Protein AF-A0A497G8E3-F1 (afdb_monomer)

pLDDT: mean 96.32, std 4.27, range [70.81, 98.81]

Nearest PDB structures (foldseek):
  1mo6-assembly1_A  TM=5.147E-01  e=5.933E-01  Mycobacterium tuberculosis
  8xep-assembly1_D  TM=3.586E-01  e=1.099E+00  Legionella pneumophila subsp. pneumophila str. Philadelphia 1
  8ipw-assembly1_A  TM=3.493E-01  e=1.902E+00  Legionella pneumophila
  8dmr-assembly1_A  TM=3.494E-01  e=5.318E+00  Legionella pneumophila

Mean predicted aligned error: 2.61 Å

Secondary structure (DSSP, 8-state):
-HHHHHHHHHHHHHHHHHHHHHHHT--SEEEEEE----SSS-SS-HHHIIIIIHHHHHHHHHHHHTTT-EEEEEE--

Solvent-accessible surface area (backbone atoms only — not comparable to full-atom values): 4427 Å² total; per-residue (Å²): 114,75,64,61,58,53,51,48,49,55,53,36,56,54,47,36,54,49,32,55,56,52,50,74,71,63,52,71,63,47,82,48,77,50,78,56,40,36,94,89,48,55,86,59,55,74,66,55,39,59,69,62,45,50,59,42,52,49,60,32,48,47,60,28,46,77,70,74,22,42,78,46,77,48,63,44,88

Sequence (77 aa):
SPEIYELVETLTEFYEELARRVARLKPDVAVFGDDLGMQDRMPISPRIFREFIHPAYRRIFEILRSRGIHVYLHTDG

Structure (mmCIF, N/CA/C/O backbone):
data_AF-A0A497G8E3-F1
#
_entry.id   AF-A0A497G8E3-F1
#
loop_
_atom_site.group_PDB
_atom_site.id
_atom_site.type_symbol
_atom_site.label_atom_id
_atom_site.label_alt_id
_atom_site.label_comp_id
_atom_site.label_asym_id
_atom_site.label_entity_id
_atom_site.label_seq_id
_atom_site.pdbx_PDB_ins_code
_atom_site.Cartn_x
_atom_site.Cartn_y
_atom_site.Cartn_z
_atom_site.occupancy
_atom_site.B_iso_or_equiv
_atom_site.auth_seq_id
_atom_site.auth_comp_id
_atom_site.auth_asym_id
_atom_site.auth_atom_id
_atom_site.pdbx_PDB_model_num
ATOM 1 N N . SER A 1 1 ? 15.300 6.884 -12.928 1.00 70.81 1 SER A N 1
ATOM 2 C CA . SER A 1 1 ? 15.924 8.148 -12.502 1.00 70.81 1 SER A CA 1
ATOM 3 C C . SER A 1 1 ? 15.509 8.396 -11.049 1.00 70.81 1 SER A C 1
ATOM 5 O O . SER A 1 1 ? 14.554 7.752 -10.626 1.00 70.81 1 SER A O 1
ATOM 7 N N . PRO A 1 2 ? 16.239 9.169 -10.231 1.00 87.69 2 PRO A N 1
ATOM 8 C CA . PRO A 1 2 ? 15.960 9.298 -8.790 1.00 87.69 2 PRO A CA 1
ATOM 9 C C . PRO A 1 2 ? 14.534 9.784 -8.454 1.00 87.69 2 PRO A C 1
ATOM 11 O O . PRO A 1 2 ? 13.982 9.400 -7.428 1.00 87.69 2 PRO A O 1
ATOM 14 N N . GLU A 1 3 ? 13.896 10.524 -9.357 1.00 97.38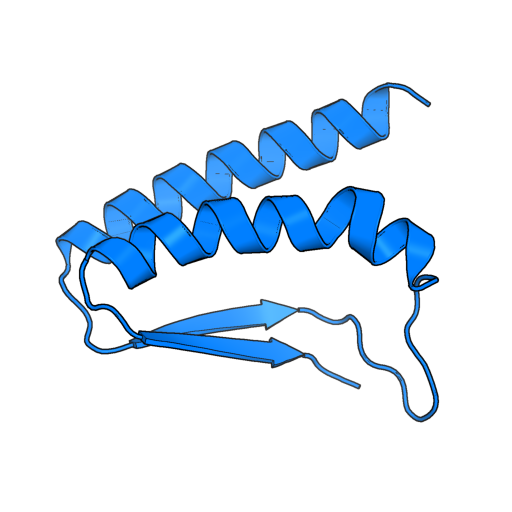 3 GLU A N 1
ATOM 15 C CA . GLU A 1 3 ? 12.587 11.160 -9.172 1.00 97.38 3 GLU A CA 1
ATOM 16 C C . GLU A 1 3 ? 11.445 10.147 -8.989 1.00 97.38 3 GLU A C 1
ATOM 18 O O . GLU A 1 3 ? 10.490 10.421 -8.268 1.00 97.38 3 GLU A O 1
ATOM 23 N N . ILE A 1 4 ? 11.528 8.953 -9.597 1.00 96.31 4 ILE A N 1
ATOM 24 C CA . ILE A 1 4 ? 10.476 7.935 -9.419 1.00 96.31 4 ILE A CA 1
ATOM 25 C C . ILE A 1 4 ? 10.462 7.377 -7.994 1.00 96.31 4 ILE A C 1
A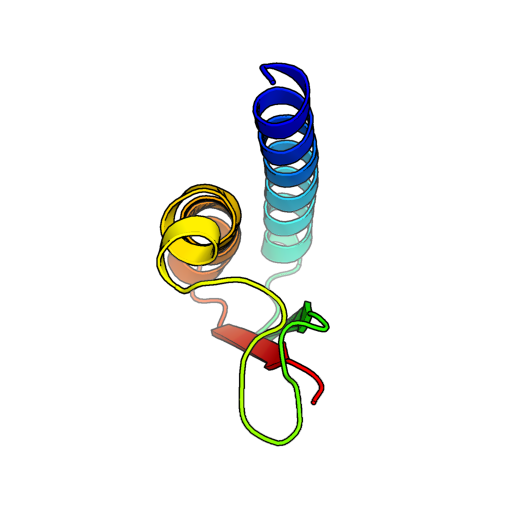TOM 27 O O . ILE A 1 4 ? 9.393 7.096 -7.461 1.00 96.31 4 ILE A O 1
ATOM 31 N N . TYR A 1 5 ? 11.630 7.247 -7.361 1.00 97.25 5 TYR A N 1
ATOM 32 C CA . TYR A 1 5 ? 11.721 6.778 -5.979 1.00 97.25 5 TYR A CA 1
ATOM 33 C C . TYR A 1 5 ? 11.172 7.833 -5.019 1.00 97.25 5 TYR A C 1
ATOM 35 O O . TYR A 1 5 ? 10.420 7.492 -4.113 1.00 97.25 5 TYR A O 1
ATOM 43 N N . GLU A 1 6 ? 11.485 9.109 -5.258 1.00 98.00 6 GLU A N 1
ATOM 44 C CA .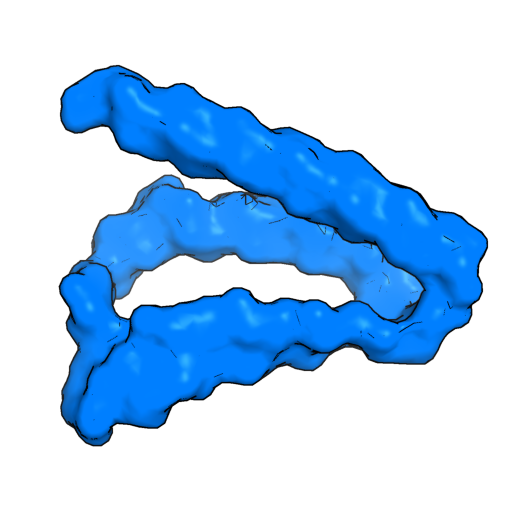 GLU A 1 6 ? 10.949 10.229 -4.477 1.00 98.00 6 GLU A CA 1
ATOM 45 C C . GLU A 1 6 ? 9.425 10.339 -4.607 1.00 98.00 6 GLU A C 1
ATOM 47 O O . GLU A 1 6 ? 8.725 10.514 -3.608 1.00 98.00 6 GLU A O 1
ATOM 52 N N . LEU A 1 7 ? 8.892 10.166 -5.821 1.00 97.94 7 LEU A N 1
ATOM 53 C CA . LEU A 1 7 ? 7.450 10.157 -6.053 1.00 97.94 7 LEU A CA 1
ATOM 54 C C . LEU A 1 7 ? 6.766 9.004 -5.309 1.00 97.94 7 LEU A C 1
ATOM 56 O O . LEU A 1 7 ? 5.757 9.218 -4.637 1.00 97.94 7 LEU A O 1
ATOM 60 N N . VAL A 1 8 ? 7.305 7.787 -5.424 1.00 97.69 8 VAL A N 1
ATOM 61 C CA . VAL A 1 8 ? 6.759 6.606 -4.740 1.00 97.69 8 VAL A CA 1
ATOM 62 C C . VAL A 1 8 ? 6.799 6.788 -3.226 1.00 97.69 8 VAL A C 1
ATOM 64 O O . VAL A 1 8 ? 5.805 6.491 -2.563 1.00 97.69 8 VAL A O 1
ATOM 67 N N . GLU A 1 9 ? 7.895 7.314 -2.676 1.00 98.31 9 GLU A N 1
ATOM 68 C CA . GLU A 1 9 ? 8.000 7.569 -1.238 1.00 98.31 9 GLU A CA 1
ATOM 69 C C . GLU A 1 9 ? 6.980 8.618 -0.785 1.00 98.31 9 GLU A C 1
ATOM 71 O O . GLU A 1 9 ? 6.198 8.353 0.125 1.00 98.31 9 GLU A O 1
ATOM 76 N N . THR A 1 10 ? 6.892 9.750 -1.488 1.00 98.44 10 THR A N 1
ATOM 77 C CA . THR A 1 10 ? 5.955 10.837 -1.160 1.00 98.44 10 THR A CA 1
ATOM 78 C C . THR A 1 10 ? 4.499 10.359 -1.163 1.00 98.44 10 THR A C 1
ATOM 80 O O . THR A 1 10 ? 3.723 10.667 -0.255 1.00 98.44 10 THR A O 1
ATOM 83 N N . LEU A 1 11 ? 4.107 9.573 -2.172 1.00 98.38 11 LEU A N 1
ATOM 84 C CA . LEU A 1 11 ? 2.767 8.984 -2.230 1.00 98.38 11 LEU A CA 1
ATOM 85 C C . LEU A 1 11 ? 2.551 7.970 -1.102 1.00 98.38 11 LEU A C 1
ATOM 87 O O . LEU A 1 11 ? 1.475 7.940 -0.503 1.00 98.38 11 LEU A O 1
ATOM 91 N N . THR A 1 12 ? 3.564 7.162 -0.787 1.00 98.62 12 THR A N 1
ATOM 92 C CA . THR A 1 12 ? 3.486 6.184 0.304 1.00 98.62 12 THR A CA 1
ATOM 93 C C . THR A 1 12 ? 3.242 6.882 1.638 1.00 98.62 12 THR A C 1
ATOM 95 O O . THR A 1 12 ? 2.293 6.523 2.333 1.00 98.62 12 THR A O 1
ATOM 98 N N . GLU A 1 13 ? 4.012 7.920 1.970 1.00 98.75 13 GLU A N 1
ATOM 99 C CA . GLU A 1 13 ? 3.848 8.698 3.206 1.00 98.75 13 GLU A CA 1
ATOM 100 C C . GLU A 1 13 ? 2.451 9.331 3.312 1.00 98.75 13 GLU A C 1
ATOM 102 O O . GLU A 1 13 ? 1.808 9.279 4.367 1.00 98.75 13 GLU A O 1
ATOM 107 N N . PHE A 1 14 ? 1.939 9.872 2.202 1.00 98.75 14 PHE A N 1
ATOM 108 C CA . PHE A 1 14 ? 0.582 10.412 2.136 1.00 98.75 14 PHE A CA 1
ATOM 109 C C . PHE A 1 14 ? -0.478 9.350 2.474 1.00 98.75 14 PHE A C 1
ATOM 111 O O . PHE A 1 14 ? -1.348 9.577 3.324 1.00 98.75 14 PHE A O 1
ATOM 118 N N . TYR A 1 15 ? -0.401 8.172 1.848 1.00 98.69 15 TYR A N 1
ATOM 119 C CA . TYR A 1 15 ? -1.353 7.088 2.099 1.00 98.69 15 TYR A CA 1
ATOM 120 C C . TYR A 1 15 ? -1.184 6.450 3.481 1.00 98.69 15 TYR A C 1
ATOM 122 O O . TYR A 1 15 ? -2.176 6.022 4.072 1.00 98.69 15 TYR A O 1
ATOM 130 N N . GLU A 1 16 ? 0.026 6.418 4.041 1.00 98.81 16 GLU A N 1
ATOM 131 C CA . GLU A 1 16 ? 0.254 5.985 5.420 1.00 98.81 16 GLU A CA 1
ATOM 132 C C . GLU A 1 16 ? -0.469 6.903 6.416 1.00 98.81 16 GLU A C 1
ATOM 134 O O . GLU A 1 16 ? -1.132 6.417 7.336 1.00 98.81 16 GLU A O 1
ATOM 139 N N . GLU A 1 17 ? -0.392 8.224 6.237 1.00 98.81 17 GLU A N 1
ATOM 140 C CA . GLU A 1 17 ? -1.121 9.173 7.086 1.00 98.81 17 GLU A CA 1
ATOM 141 C C . GLU A 1 17 ? -2.641 9.044 6.907 1.00 98.81 17 GLU A C 1
ATOM 143 O O . GLU A 1 17 ? -3.386 9.040 7.894 1.00 98.81 17 GLU A O 1
ATOM 148 N N . LEU A 1 18 ? -3.120 8.848 5.675 1.00 98.50 18 LEU A N 1
ATOM 149 C CA . LEU A 1 18 ? -4.535 8.566 5.429 1.00 98.50 18 LEU A CA 1
ATOM 150 C C . LEU A 1 18 ? -4.981 7.277 6.137 1.00 98.50 18 LEU A C 1
ATOM 152 O O . LEU A 1 18 ? -5.994 7.283 6.839 1.00 98.50 18 LEU A O 1
ATOM 156 N N . ALA A 1 19 ? -4.199 6.201 6.041 1.00 98.69 19 ALA A N 1
ATOM 157 C CA . ALA A 1 19 ? -4.462 4.939 6.725 1.00 98.69 19 ALA A CA 1
ATOM 158 C C . ALA A 1 19 ? -4.495 5.111 8.253 1.00 98.69 19 ALA A C 1
ATOM 160 O O . ALA A 1 19 ? -5.384 4.567 8.910 1.00 98.69 19 ALA A O 1
ATOM 161 N N . ARG A 1 20 ? -3.593 5.916 8.839 1.00 98.75 20 ARG A N 1
ATOM 162 C CA . ARG A 1 20 ? -3.619 6.241 10.279 1.00 98.75 20 ARG A CA 1
ATOM 163 C C . ARG A 1 20 ? -4.898 6.977 10.673 1.00 98.75 20 ARG A C 1
ATOM 165 O O . ARG A 1 20 ? -5.451 6.688 11.734 1.00 98.75 20 ARG A O 1
ATOM 172 N N . ARG A 1 21 ? -5.376 7.914 9.848 1.00 98.62 21 ARG A N 1
ATOM 173 C CA . ARG A 1 21 ? -6.631 8.648 10.092 1.00 98.62 21 ARG A CA 1
ATOM 174 C C . ARG A 1 21 ? -7.845 7.735 9.986 1.00 98.62 21 ARG A C 1
ATOM 176 O O . ARG A 1 21 ? -8.654 7.722 10.909 1.00 98.62 21 ARG A O 1
ATOM 183 N N . VAL A 1 22 ? -7.926 6.930 8.928 1.00 98.38 22 VAL A N 1
ATOM 184 C CA . VAL A 1 22 ? -8.985 5.927 8.742 1.00 98.38 22 VAL A CA 1
ATOM 185 C C . VAL A 1 22 ? -9.006 4.949 9.913 1.00 98.38 22 VAL A C 1
ATOM 187 O O . VAL A 1 22 ? -10.065 4.680 10.473 1.00 98.38 22 VAL A O 1
ATOM 190 N N . ALA A 1 23 ? -7.841 4.491 10.372 1.00 98.44 23 ALA A N 1
ATOM 191 C CA . ALA A 1 23 ? -7.763 3.558 11.486 1.00 98.44 23 ALA A CA 1
ATOM 192 C C . ALA A 1 23 ? -8.335 4.109 12.805 1.00 98.44 23 ALA A C 1
ATOM 194 O O . ALA A 1 23 ? -8.830 3.337 13.626 1.00 98.44 23 ALA A O 1
ATOM 195 N N . ARG A 1 24 ? -8.315 5.435 13.019 1.00 98.38 24 ARG A N 1
ATOM 196 C CA . ARG A 1 24 ? -8.936 6.067 14.202 1.00 98.38 24 ARG A CA 1
ATOM 197 C C . ARG A 1 24 ? -10.460 5.958 14.195 1.00 98.38 24 ARG A C 1
ATOM 199 O O . ARG A 1 24 ? -11.056 5.989 15.268 1.00 98.38 24 ARG A O 1
ATOM 206 N N . LEU A 1 25 ? -11.070 5.804 13.019 1.00 98.25 25 LEU A N 1
ATOM 207 C CA . LEU A 1 25 ? -12.512 5.602 12.863 1.00 98.25 25 LEU A CA 1
ATOM 208 C C . LEU A 1 25 ? -12.943 4.165 13.191 1.00 98.25 25 LEU A C 1
ATOM 210 O O . LEU A 1 25 ? -14.133 3.924 13.349 1.00 98.25 25 LEU A O 1
ATOM 214 N N . LYS A 1 26 ? -11.984 3.236 13.329 1.00 97.75 26 LYS A N 1
ATOM 215 C CA . LYS A 1 26 ? -12.204 1.814 13.643 1.00 97.75 26 LYS A CA 1
ATOM 216 C C . LYS A 1 26 ? -13.216 1.117 12.707 1.00 97.75 26 LYS A C 1
ATOM 218 O O . LYS A 1 26 ? -14.140 0.481 13.207 1.00 97.75 26 LYS A O 1
ATOM 223 N N . PRO A 1 27 ? -13.078 1.235 11.372 1.00 98.44 27 PRO A N 1
ATOM 224 C CA . PRO A 1 27 ? -13.924 0.474 10.458 1.00 98.44 27 PRO A CA 1
ATOM 225 C C . PRO A 1 27 ? -13.597 -1.023 10.534 1.00 98.44 27 PRO A C 1
ATOM 227 O O . PRO A 1 27 ? -12.461 -1.391 10.829 1.00 98.44 27 PRO A O 1
ATOM 230 N N . ASP A 1 28 ? -14.549 -1.884 10.180 1.00 98.62 28 ASP A N 1
ATOM 231 C CA . ASP A 1 28 ? -14.283 -3.321 10.035 1.00 98.62 28 ASP A CA 1
ATOM 232 C C . A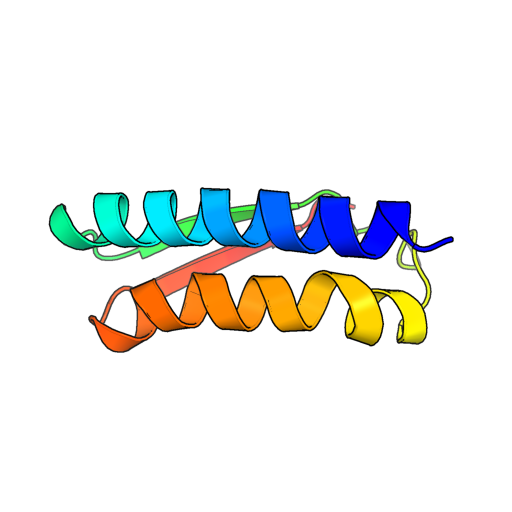SP A 1 28 ? -13.405 -3.616 8.805 1.00 98.62 28 ASP A C 1
ATOM 234 O O . ASP A 1 28 ? -12.531 -4.486 8.841 1.00 98.62 28 ASP A O 1
ATOM 238 N N . VAL A 1 29 ? -13.614 -2.864 7.715 1.00 98.56 29 VAL A N 1
ATOM 239 C CA . VAL A 1 29 ? -12.916 -3.026 6.431 1.00 98.56 29 VAL A CA 1
ATOM 240 C C . VAL A 1 29 ? -12.487 -1.668 5.872 1.00 98.56 29 VAL A C 1
ATOM 242 O O . VAL A 1 29 ? -13.264 -0.715 5.859 1.00 98.56 29 VAL A O 1
ATOM 245 N N . ALA A 1 30 ? -11.264 -1.595 5.353 1.00 98.50 30 ALA A N 1
ATOM 246 C CA . ALA A 1 30 ? -10.777 -0.524 4.493 1.00 98.50 30 ALA A CA 1
ATOM 247 C C . ALA A 1 30 ? -10.635 -1.040 3.054 1.00 98.50 30 ALA A C 1
ATOM 249 O O . ALA A 1 30 ? -10.027 -2.088 2.817 1.00 98.50 30 ALA A O 1
ATOM 250 N N . VAL A 1 31 ? -11.202 -0.301 2.103 1.00 97.81 31 VAL A N 1
ATOM 251 C CA . VAL A 1 31 ? -11.254 -0.672 0.685 1.00 97.81 31 VAL A CA 1
ATOM 252 C C . VAL A 1 31 ? -10.258 0.167 -0.108 1.00 97.81 31 VAL A C 1
ATOM 254 O O . VAL A 1 31 ? -10.242 1.390 0.016 1.00 97.81 31 VAL A O 1
ATOM 257 N N . PHE A 1 32 ? -9.453 -0.503 -0.927 1.00 97.69 32 PHE A N 1
ATOM 258 C CA . PHE A 1 32 ? -8.501 0.087 -1.860 1.00 97.69 32 PHE A CA 1
ATOM 259 C C . PHE A 1 32 ? -8.807 -0.376 -3.285 1.00 97.69 32 PHE A C 1
ATOM 261 O O . PHE A 1 32 ? -9.370 -1.455 -3.486 1.00 97.69 32 PHE A O 1
ATOM 268 N N . GLY A 1 33 ? -8.416 0.449 -4.251 1.00 95.69 33 GLY A N 1
ATOM 269 C CA . GLY A 1 33 ? -8.510 0.176 -5.679 1.00 95.69 33 GLY A CA 1
ATOM 270 C C . GLY A 1 33 ? -7.205 0.551 -6.375 1.00 95.69 33 GLY A C 1
ATOM 271 O O . GLY A 1 33 ? -6.606 1.571 -6.023 1.00 95.69 33 GLY A O 1
ATOM 272 N N . ASP A 1 34 ? -6.779 -0.255 -7.339 1.00 93.12 34 ASP A N 1
ATOM 273 C CA . ASP A 1 34 ? -5.755 0.099 -8.321 1.00 93.12 34 ASP A CA 1
ATOM 274 C C . ASP A 1 34 ? -6.182 -0.353 -9.731 1.00 93.12 34 ASP A C 1
ATOM 276 O O . ASP A 1 34 ? -7.117 -1.135 -9.873 1.00 93.12 34 ASP A O 1
ATOM 280 N N . ASP A 1 35 ? -5.500 0.138 -10.765 1.00 93.38 35 ASP A N 1
ATOM 281 C CA . ASP A 1 35 ? -5.778 -0.201 -12.170 1.00 93.38 35 ASP A CA 1
ATOM 282 C C . ASP A 1 35 ? -4.573 -0.943 -12.781 1.00 93.38 35 ASP A C 1
ATOM 284 O O . ASP A 1 35 ? -3.995 -0.537 -13.796 1.00 93.38 35 ASP A O 1
ATOM 288 N N . LEU A 1 36 ? -4.096 -1.984 -12.085 1.00 93.69 36 LEU A N 1
ATOM 289 C CA . LEU A 1 36 ? -2.931 -2.785 -12.486 1.00 93.69 36 LEU A CA 1
ATOM 290 C C . LEU A 1 36 ? -3.290 -4.121 -13.159 1.00 93.69 36 LEU A C 1
ATOM 292 O O . LEU A 1 36 ? -2.387 -4.919 -13.435 1.00 93.69 36 LEU A O 1
ATOM 296 N N . GLY A 1 37 ? -4.559 -4.384 -13.452 1.00 90.00 37 GLY A N 1
ATOM 297 C CA . GLY A 1 37 ? -4.982 -5.508 -14.280 1.00 90.00 37 GLY A CA 1
ATOM 298 C C . GLY A 1 37 ? -5.000 -5.170 -15.774 1.00 90.00 37 GLY A C 1
ATOM 299 O O . GLY A 1 37 ? -5.083 -4.020 -16.203 1.00 90.00 37 GLY A O 1
ATOM 300 N N . MET A 1 38 ? -4.895 -6.211 -16.593 1.00 90.56 38 MET A N 1
ATOM 301 C CA . MET A 1 38 ? -5.274 -6.233 -18.007 1.00 90.56 38 MET A CA 1
ATOM 302 C C . MET A 1 38 ? -5.796 -7.637 -18.320 1.00 90.56 38 MET A C 1
ATOM 304 O O . MET A 1 38 ? -5.440 -8.592 -17.627 1.00 90.56 38 MET A O 1
ATOM 308 N N . GLN A 1 39 ? -6.509 -7.781 -19.443 1.00 90.62 39 GLN A N 1
ATOM 309 C CA . GLN A 1 39 ? -7.182 -9.028 -19.833 1.00 90.62 39 GLN A CA 1
ATOM 310 C C . GLN A 1 39 ? -6.328 -10.305 -19.707 1.00 90.62 39 GLN A C 1
ATOM 312 O O . GLN A 1 39 ? -6.860 -11.364 -19.379 1.00 90.62 39 GLN A O 1
ATOM 317 N N . ASP A 1 40 ? -5.027 -10.235 -20.016 1.00 92.69 40 ASP A N 1
ATOM 318 C CA . ASP A 1 40 ? -4.117 -11.388 -20.010 1.00 92.69 40 ASP A CA 1
ATOM 319 C C . ASP A 1 40 ? -2.795 -11.173 -19.245 1.00 92.69 40 ASP A C 1
ATOM 321 O O . ASP A 1 40 ? -1.966 -12.087 -19.193 1.00 92.69 40 ASP A O 1
ATOM 325 N N . ARG A 1 41 ? -2.555 -9.987 -18.660 1.00 88.88 41 ARG A N 1
ATOM 326 C CA . ARG A 1 41 ? -1.272 -9.626 -18.018 1.00 88.88 41 ARG A CA 1
ATOM 327 C C . ARG A 1 41 ? -1.369 -8.383 -17.128 1.00 88.88 41 ARG A C 1
ATOM 329 O O . ARG A 1 41 ? -2.410 -7.763 -17.028 1.00 88.88 41 ARG A O 1
ATOM 336 N N . MET A 1 42 ? -0.250 -7.976 -16.526 1.00 92.94 42 MET A N 1
ATOM 337 C CA . MET A 1 42 ? -0.123 -6.679 -15.842 1.00 92.94 42 MET A CA 1
ATOM 338 C C . MET A 1 42 ? 0.473 -5.604 -16.778 1.00 92.94 42 MET A C 1
ATOM 340 O O . MET A 1 42 ? 1.302 -5.946 -17.631 1.00 92.94 42 MET A O 1
ATOM 344 N N . PRO A 1 43 ? 0.167 -4.304 -16.575 1.00 93.75 43 PRO A N 1
ATOM 345 C CA . PRO A 1 43 ? 0.812 -3.190 -17.279 1.00 93.75 43 PRO A CA 1
ATOM 346 C C . PRO A 1 43 ? 2.302 -3.063 -16.955 1.00 93.75 43 PRO A C 1
ATOM 348 O O . PRO A 1 43 ? 3.064 -2.477 -17.724 1.00 93.75 43 PRO A O 1
ATOM 351 N N . ILE A 1 44 ? 2.732 -3.595 -15.810 1.00 94.12 44 ILE A N 1
ATOM 352 C CA . ILE A 1 44 ? 4.115 -3.540 -15.341 1.00 94.12 44 ILE A CA 1
ATOM 353 C C . ILE A 1 44 ? 4.663 -4.942 -15.104 1.00 94.12 44 ILE A C 1
ATOM 355 O O . ILE A 1 44 ? 3.948 -5.866 -14.725 1.00 94.12 44 ILE A O 1
ATOM 359 N N . SER A 1 45 ? 5.971 -5.117 -15.304 1.00 95.69 45 SER A N 1
ATOM 360 C CA . SER A 1 45 ? 6.600 -6.413 -15.033 1.00 95.69 45 SER A CA 1
ATOM 361 C C . SER A 1 45 ? 6.548 -6.759 -13.535 1.00 95.69 45 SER A C 1
ATOM 363 O O . SER A 1 45 ? 6.639 -5.857 -12.694 1.00 95.69 45 SER A O 1
ATOM 365 N N . PRO A 1 46 ? 6.545 -8.054 -13.164 1.00 95.75 46 PRO A N 1
ATOM 366 C CA . PRO A 1 46 ? 6.605 -8.467 -11.762 1.00 95.75 46 PRO A CA 1
ATOM 367 C C . PRO A 1 46 ? 7.812 -7.905 -10.996 1.00 95.75 46 PRO A C 1
ATOM 369 O O . PRO A 1 46 ? 7.741 -7.709 -9.785 1.00 95.75 46 PRO A O 1
ATOM 372 N N . ARG A 1 47 ? 8.932 -7.640 -11.686 1.00 97.56 47 ARG A N 1
ATOM 373 C CA . ARG A 1 47 ? 10.116 -7.006 -11.090 1.00 97.56 47 ARG A CA 1
ATOM 374 C C . ARG A 1 47 ? 9.823 -5.565 -10.671 1.00 97.56 47 ARG A C 1
ATOM 376 O O . ARG A 1 47 ? 10.105 -5.217 -9.535 1.00 97.56 47 ARG A O 1
ATOM 383 N N . ILE A 1 48 ? 9.228 -4.773 -11.563 1.00 96.56 48 ILE A N 1
ATOM 384 C CA . ILE A 1 48 ? 8.871 -3.369 -11.303 1.00 96.56 48 ILE A CA 1
ATOM 385 C C . ILE A 1 48 ? 7.801 -3.275 -10.210 1.00 96.56 48 ILE A C 1
ATOM 387 O O . ILE A 1 48 ? 7.930 -2.455 -9.308 1.00 96.56 48 ILE A O 1
ATOM 391 N N . PHE A 1 49 ? 6.802 -4.164 -10.216 1.00 96.94 49 PHE A N 1
ATOM 392 C CA . PHE A 1 49 ? 5.808 -4.226 -9.139 1.00 96.94 49 PHE A CA 1
ATOM 393 C C . PHE A 1 49 ? 6.455 -4.471 -7.767 1.00 96.94 49 PHE A C 1
ATOM 395 O O . PHE A 1 49 ? 6.154 -3.769 -6.802 1.00 96.94 49 PHE A O 1
ATOM 402 N N . ARG A 1 50 ? 7.376 -5.442 -7.678 1.00 97.62 50 ARG A N 1
ATOM 403 C CA . ARG A 1 50 ? 8.095 -5.747 -6.430 1.00 97.62 50 ARG A CA 1
ATOM 404 C C . ARG A 1 50 ? 9.009 -4.618 -5.965 1.00 97.62 50 ARG A C 1
ATOM 406 O O . ARG A 1 50 ? 9.241 -4.508 -4.767 1.00 97.62 50 ARG A O 1
ATOM 413 N N . GLU A 1 51 ? 9.529 -3.831 -6.896 1.00 97.31 51 GLU A N 1
ATOM 414 C CA . GLU A 1 51 ? 10.419 -2.712 -6.607 1.00 97.31 51 GLU A CA 1
ATOM 415 C C . GLU A 1 51 ? 9.652 -1.485 -6.101 1.00 97.31 51 GLU A C 1
ATOM 417 O O . GLU A 1 51 ? 10.027 -0.923 -5.078 1.00 97.31 51 GLU A O 1
ATOM 422 N N . PHE A 1 52 ? 8.559 -1.104 -6.768 1.00 96.75 52 PHE A N 1
ATOM 423 C CA . PHE A 1 52 ? 7.916 0.193 -6.530 1.00 96.75 52 PHE A CA 1
ATOM 424 C C . PHE A 1 52 ? 6.551 0.125 -5.837 1.00 96.75 52 PHE A C 1
ATOM 426 O O . PHE A 1 52 ? 6.208 1.041 -5.101 1.00 96.75 52 PHE A O 1
ATOM 433 N N . ILE A 1 53 ? 5.760 -0.932 -6.044 1.00 97.19 53 ILE A N 1
ATOM 434 C CA . ILE A 1 53 ? 4.355 -0.962 -5.596 1.00 97.19 53 ILE A CA 1
ATOM 435 C C . ILE A 1 53 ? 4.181 -1.818 -4.342 1.00 97.19 53 ILE A C 1
ATOM 437 O O . ILE A 1 53 ? 3.625 -1.374 -3.338 1.00 97.19 53 ILE A O 1
ATOM 441 N N . HIS A 1 54 ? 4.705 -3.044 -4.365 1.00 97.69 54 HIS A N 1
ATOM 442 C CA . HIS A 1 54 ? 4.543 -3.992 -3.264 1.00 97.69 54 HIS A CA 1
ATOM 443 C C . HIS A 1 54 ? 5.042 -3.460 -1.901 1.00 97.69 54 HIS A C 1
ATOM 445 O O . HIS A 1 54 ? 4.327 -3.642 -0.910 1.00 97.69 54 HIS A O 1
ATOM 451 N N . PRO A 1 55 ? 6.212 -2.791 -1.793 1.00 98.50 55 PRO A N 1
ATOM 452 C CA . PRO A 1 55 ? 6.667 -2.242 -0.515 1.00 98.50 55 PRO A CA 1
ATOM 453 C C . PRO A 1 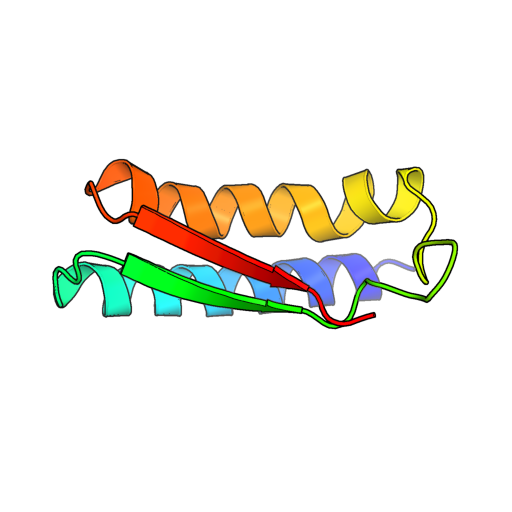55 ? 5.732 -1.154 0.033 1.00 98.50 55 PRO A C 1
ATOM 455 O O . PRO A 1 55 ? 5.467 -1.132 1.236 1.00 98.50 55 PRO A O 1
ATOM 458 N N . ALA A 1 56 ? 5.187 -0.303 -0.844 1.00 98.38 56 ALA A N 1
ATOM 459 C CA . ALA A 1 56 ? 4.235 0.741 -0.476 1.00 98.38 56 ALA A CA 1
ATOM 460 C C . ALA A 1 56 ? 2.921 0.139 0.046 1.00 98.38 56 ALA A C 1
ATOM 462 O O . ALA A 1 56 ? 2.484 0.474 1.148 1.00 98.38 56 ALA A O 1
ATOM 463 N N . TYR A 1 57 ? 2.337 -0.826 -0.679 1.00 98.31 57 TYR A N 1
ATOM 464 C CA . TYR A 1 57 ? 1.139 -1.549 -0.227 1.00 98.31 57 TYR A CA 1
ATOM 465 C C . TYR A 1 57 ? 1.342 -2.177 1.142 1.00 98.31 57 TYR A C 1
ATOM 467 O O . TYR A 1 57 ? 0.505 -2.019 2.027 1.00 98.31 57 TYR A O 1
ATOM 475 N N . ARG A 1 58 ? 2.477 -2.852 1.342 1.00 98.62 58 ARG A N 1
ATOM 476 C CA . ARG A 1 58 ? 2.798 -3.477 2.621 1.00 98.62 58 ARG A CA 1
ATOM 477 C C . ARG A 1 58 ? 2.781 -2.457 3.761 1.00 98.62 58 ARG A C 1
ATOM 479 O O . ARG A 1 58 ? 2.059 -2.668 4.731 1.00 98.62 58 ARG A O 1
ATOM 486 N N . ARG A 1 59 ? 3.515 -1.351 3.618 1.00 98.69 59 ARG A N 1
ATOM 487 C CA . ARG A 1 59 ? 3.588 -0.267 4.612 1.00 98.69 59 ARG A CA 1
ATOM 488 C C . ARG A 1 59 ? 2.2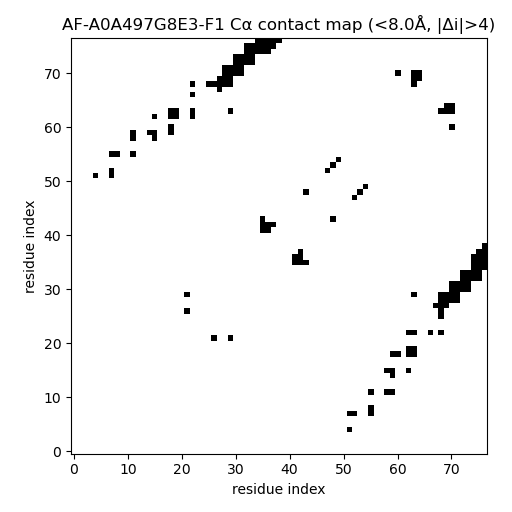09 0.296 4.967 1.00 98.69 59 ARG A C 1
ATOM 490 O O . ARG A 1 59 ? 1.839 0.357 6.140 1.00 98.69 59 ARG A O 1
ATOM 497 N N . ILE A 1 60 ? 1.418 0.640 3.950 1.00 98.75 60 ILE A N 1
ATOM 498 C CA . ILE A 1 60 ? 0.086 1.235 4.119 1.00 98.75 60 ILE A CA 1
ATOM 499 C C . ILE A 1 60 ? -0.874 0.233 4.775 1.00 98.75 60 ILE A C 1
ATOM 501 O O . ILE A 1 60 ? -1.559 0.553 5.749 1.00 98.75 60 ILE A O 1
ATOM 505 N N . PHE A 1 61 ? -0.922 -1.004 4.277 1.00 98.69 61 PHE A N 1
ATOM 506 C CA . PHE A 1 61 ? -1.873 -2.008 4.751 1.00 98.69 61 PHE A CA 1
ATOM 507 C C . PHE A 1 61 ? -1.518 -2.528 6.144 1.00 98.69 61 PHE A C 1
ATOM 509 O O . PHE A 1 61 ? -2.422 -2.805 6.934 1.00 98.69 61 PHE A O 1
ATOM 516 N N . GLU A 1 62 ? -0.234 -2.619 6.498 1.00 98.75 62 GLU A N 1
ATOM 517 C CA . GLU A 1 62 ? 0.202 -3.010 7.844 1.00 98.75 62 GLU A CA 1
ATOM 518 C C . GLU A 1 62 ? -0.306 -2.036 8.922 1.00 98.75 62 GLU A C 1
ATOM 520 O O . GLU A 1 62 ? -0.664 -2.474 10.019 1.00 98.75 62 GLU A O 1
ATOM 525 N N . ILE A 1 63 ? -0.450 -0.738 8.625 1.00 98.75 63 ILE A N 1
ATOM 526 C CA . ILE A 1 63 ? -1.028 0.245 9.563 1.00 98.75 63 ILE A CA 1
ATOM 527 C C . ILE A 1 63 ? -2.468 -0.123 9.941 1.00 98.75 63 ILE A C 1
ATOM 529 O O . ILE A 1 63 ? -2.837 -0.040 11.117 1.00 98.75 63 ILE A O 1
ATOM 533 N N . LEU A 1 64 ? -3.273 -0.540 8.964 1.00 98.75 64 LEU A N 1
ATOM 534 C CA . LEU A 1 64 ? -4.670 -0.928 9.169 1.00 98.75 64 LEU A CA 1
ATOM 535 C C . LEU A 1 64 ? -4.760 -2.315 9.812 1.00 98.75 64 LEU A C 1
ATOM 537 O O . LEU A 1 64 ? -5.388 -2.481 10.860 1.00 98.75 64 LEU A O 1
ATOM 541 N N . ARG A 1 65 ? -4.053 -3.297 9.244 1.00 98.44 65 ARG A N 1
ATOM 542 C CA . ARG A 1 65 ? -4.085 -4.690 9.710 1.00 98.44 65 ARG A CA 1
ATOM 543 C C . ARG A 1 65 ? -3.560 -4.856 11.133 1.00 98.44 65 ARG A C 1
ATOM 545 O O . ARG A 1 65 ? -4.123 -5.642 11.889 1.00 98.44 65 ARG A O 1
ATOM 552 N N . SER A 1 66 ? -2.541 -4.091 11.534 1.00 98.38 66 SER A N 1
ATOM 553 C CA . SER A 1 66 ? -2.029 -4.098 12.919 1.00 98.38 66 SER A CA 1
ATOM 554 C C . S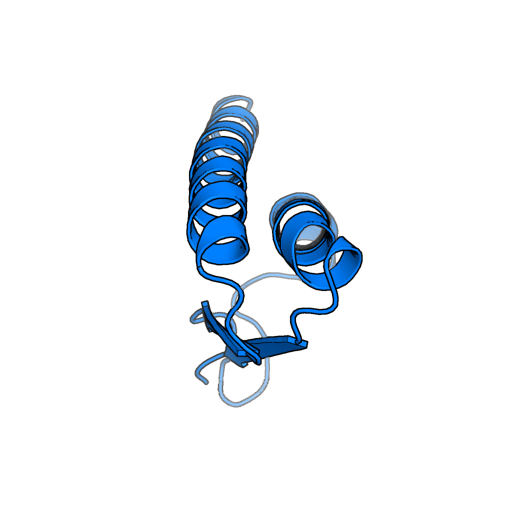ER A 1 66 ? -3.054 -3.625 13.956 1.00 98.38 66 SER A C 1
ATOM 556 O O . SER A 1 66 ? -2.859 -3.842 15.149 1.00 98.38 66 SER A O 1
ATOM 558 N N . ARG A 1 67 ? -4.155 -3.002 13.520 1.00 98.31 67 ARG A N 1
ATOM 559 C CA . ARG A 1 67 ? -5.260 -2.528 14.367 1.00 98.31 67 ARG A CA 1
ATOM 560 C C . ARG A 1 67 ? -6.523 -3.382 14.237 1.00 98.31 67 ARG A C 1
ATOM 562 O O . ARG A 1 67 ? -7.578 -2.962 14.694 1.00 98.31 67 ARG A O 1
ATOM 569 N N . GLY A 1 68 ? -6.417 -4.563 13.624 1.00 98.38 68 GLY A N 1
ATOM 570 C CA . GLY A 1 68 ? -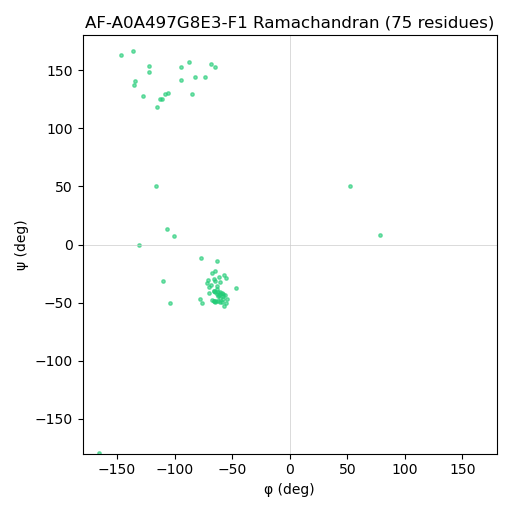7.542 -5.485 13.440 1.00 98.38 68 GLY A CA 1
ATOM 571 C C . GLY A 1 68 ? -8.495 -5.110 12.303 1.00 98.38 68 GLY A C 1
ATOM 572 O O . GLY A 1 68 ? -9.531 -5.745 12.167 1.00 98.38 68 GLY A O 1
ATOM 573 N N . ILE A 1 69 ? -8.153 -4.114 11.482 1.00 98.81 69 ILE A N 1
ATOM 574 C CA . ILE A 1 69 ? -8.977 -3.673 10.351 1.00 98.81 69 ILE A CA 1
ATOM 575 C C . ILE A 1 69 ? -8.660 -4.553 9.140 1.00 98.81 69 ILE A C 1
ATOM 577 O O . ILE A 1 69 ? -7.489 -4.717 8.771 1.00 98.81 69 ILE A O 1
ATOM 581 N N . HIS A 1 70 ? -9.685 -5.111 8.497 1.00 98.56 70 HIS A N 1
ATOM 582 C CA . HIS A 1 70 ? -9.505 -5.877 7.268 1.00 98.56 70 HIS A CA 1
ATOM 583 C C . HIS A 1 70 ? -9.200 -4.956 6.085 1.00 98.56 70 HIS A C 1
ATOM 585 O O . HIS A 1 70 ? -9.727 -3.854 5.980 1.00 98.56 70 HIS A O 1
ATOM 591 N N . VAL A 1 71 ? -8.352 -5.420 5.170 1.00 98.56 71 VAL A N 1
ATOM 592 C CA . VAL A 1 71 ? -8.035 -4.701 3.931 1.00 98.56 71 VAL A CA 1
ATOM 593 C C . VAL A 1 71 ? -8.593 -5.499 2.766 1.00 98.56 71 VAL A C 1
ATOM 595 O O . VAL A 1 71 ? -8.270 -6.680 2.626 1.00 98.56 71 VAL A O 1
ATOM 598 N N . TYR A 1 72 ? -9.409 -4.846 1.946 1.00 98.25 72 TYR A N 1
ATOM 599 C CA . TYR A 1 72 ? -9.863 -5.351 0.657 1.00 98.25 72 TYR A CA 1
ATOM 600 C C . TYR A 1 72 ? -9.218 -4.510 -0.445 1.00 98.25 72 TYR A C 1
ATOM 602 O O . TYR A 1 72 ? -9.333 -3.286 -0.425 1.00 98.25 72 TYR A O 1
ATOM 610 N N . LEU A 1 73 ? -8.527 -5.163 -1.378 1.00 97.06 73 LEU A N 1
ATOM 611 C CA . LEU A 1 73 ? 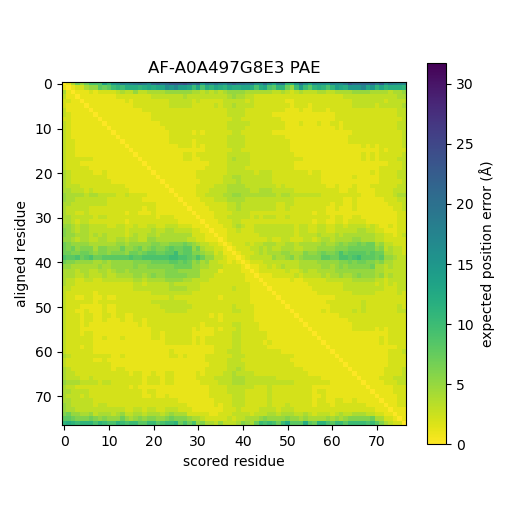-7.929 -4.525 -2.546 1.00 97.06 73 LEU A CA 1
ATOM 612 C C . LEU A 1 73 ? -8.622 -5.064 -3.794 1.00 97.06 73 LEU A C 1
ATOM 614 O O . LEU A 1 73 ? -8.576 -6.265 -4.058 1.00 97.06 73 LEU A O 1
ATOM 618 N N . HIS A 1 74 ? -9.257 -4.166 -4.534 1.00 95.69 74 HIS A N 1
ATOM 619 C CA . HIS A 1 74 ? -9.705 -4.413 -5.893 1.00 95.69 74 HIS A CA 1
ATOM 620 C C . HIS A 1 74 ? -8.637 -3.921 -6.873 1.00 95.69 74 HIS A C 1
ATOM 622 O O . HIS A 1 74 ? -8.023 -2.883 -6.644 1.00 95.69 74 HIS A O 1
ATOM 628 N N . THR A 1 75 ? -8.435 -4.660 -7.956 1.00 92.81 75 THR A N 1
ATOM 629 C CA . THR A 1 75 ? -7.624 -4.231 -9.095 1.00 92.81 75 THR A CA 1
ATOM 630 C C . THR A 1 75 ? -8.472 -4.405 -10.353 1.00 92.81 75 THR A C 1
ATOM 632 O O . THR A 1 75 ? -9.084 -5.468 -10.503 1.00 92.81 75 THR A O 1
ATOM 635 N N . ASP A 1 76 ? -8.597 -3.366 -11.179 1.00 90.31 76 ASP A N 1
ATOM 636 C CA . ASP A 1 76 ? -9.373 -3.418 -12.428 1.00 90.31 76 ASP A CA 1
ATOM 637 C C . ASP A 1 76 ? -8.552 -4.030 -13.574 1.00 90.31 76 ASP A C 1
ATOM 639 O O . ASP A 1 76 ? -7.345 -3.788 -13.655 1.00 90.31 76 ASP A O 1
ATOM 643 N N . GLY A 1 77 ? -9.208 -4.790 -14.465 1.00 82.62 77 GLY A N 1
ATOM 644 C CA . GLY A 1 77 ? -8.626 -5.364 -15.692 1.00 82.62 77 GLY A CA 1
ATOM 645 C C . GLY A 1 77 ? -8.817 -6.859 -15.931 1.00 82.62 77 GLY A C 1
ATOM 646 O O . GLY A 1 77 ? -9.130 -7.613 -14.983 1.00 82.62 77 GLY A O 1
#

Foldseek 3Di:
DVVLVVVLVVVLVVLQVVLLVVVVVVDQEDEEEEAQDDPPHGPDDPVVCVVRPVVSCCSNVCSNVVSNHHYHYYYHD

Radius of gyration: 13.6 Å; Cα contacts (8 Å, |Δi|>4): 82; chains: 1; bounding box: 30×22×34 Å